Protein AF-A0A661CSQ8-F1 (afdb_monomer_lite)

pLDDT: mean 86.02, std 8.83, range [58.47, 96.38]

Radius of gyration: 11.96 Å; chains: 1; bounding box: 26×19×31 Å

Secondary structure (DSSP, 8-state):
--HHHHHHHTT--PPP----SHHHHHTSS-TTSS--EEETTEEEESS---HHHHHHHHTT-

Structure (mmCIF, N/CA/C/O backbone):
data_AF-A0A661CSQ8-F1
#
_entry.id   AF-A0A661CSQ8-F1
#
loop_
_atom_site.group_PDB
_atom_site.id
_atom_site.type_symbol
_atom_site.label_atom_id
_atom_site.label_alt_id
_atom_site.label_comp_id
_atom_site.label_asym_id
_atom_site.label_entity_id
_atom_site.label_seq_id
_atom_site.pdbx_PDB_ins_code
_atom_site.Cartn_x
_atom_site.Cartn_y
_atom_site.Cartn_z
_atom_site.occupancy
_atom_site.B_iso_or_equiv
_atom_site.auth_seq_id
_atom_site.auth_comp_id
_atom_site.auth_asym_id
_atom_site.auth_atom_id
_atom_site.pdbx_PDB_model_num
ATOM 1 N N . MET A 1 1 ? 5.181 2.855 8.041 1.00 74.62 1 MET A N 1
ATOM 2 C CA . MET A 1 1 ? 4.606 1.520 7.791 1.00 74.62 1 MET A CA 1
ATOM 3 C C . MET A 1 1 ? 4.101 1.482 6.363 1.00 74.62 1 MET A C 1
ATOM 5 O O . MET A 1 1 ? 3.514 2.475 5.940 1.00 74.62 1 MET A O 1
ATOM 9 N N . SER A 1 2 ? 4.385 0.421 5.606 1.00 88.44 2 SER A N 1
ATOM 10 C CA . SER A 1 2 ? 3.845 0.286 4.247 1.00 88.44 2 SER A CA 1
ATOM 11 C C . SER A 1 2 ? 2.359 -0.106 4.293 1.00 88.44 2 SER A C 1
ATOM 13 O O . SER A 1 2 ? 1.877 -0.592 5.316 1.00 88.44 2 SER A O 1
ATOM 15 N N . MET A 1 3 ? 1.615 0.072 3.195 1.00 90.06 3 MET A N 1
ATOM 16 C CA . MET A 1 3 ? 0.232 -0.434 3.121 1.00 90.06 3 MET A CA 1
ATOM 17 C C . MET A 1 3 ? 0.179 -1.965 3.228 1.00 90.06 3 MET A C 1
ATOM 19 O O . MET A 1 3 ? -0.777 -2.502 3.776 1.00 90.06 3 MET A O 1
ATOM 23 N N . VAL A 1 4 ? 1.221 -2.664 2.764 1.00 92.00 4 VAL A N 1
ATOM 24 C CA . VAL A 1 4 ? 1.348 -4.125 2.889 1.00 92.00 4 VAL A CA 1
ATOM 25 C C . VAL A 1 4 ? 1.447 -4.534 4.359 1.00 92.00 4 VAL A C 1
ATOM 27 O O . VAL A 1 4 ? 0.761 -5.459 4.784 1.00 92.00 4 VAL A O 1
ATOM 30 N N . ASP A 1 5 ? 2.256 -3.825 5.147 1.00 94.56 5 ASP A N 1
ATOM 31 C CA . ASP A 1 5 ? 2.376 -4.083 6.587 1.00 94.56 5 ASP A CA 1
ATOM 32 C C . ASP A 1 5 ? 1.058 -3.777 7.306 1.00 94.56 5 ASP A C 1
ATOM 34 O O . ASP A 1 5 ? 0.572 -4.600 8.074 1.00 94.56 5 ASP A O 1
ATOM 38 N N . THR A 1 6 ? 0.408 -2.659 6.964 1.00 94.69 6 THR A N 1
ATOM 39 C CA . THR A 1 6 ? -0.924 -2.328 7.488 1.00 94.69 6 THR A CA 1
ATOM 40 C C . THR A 1 6 ? -1.955 -3.408 7.170 1.00 94.69 6 THR A C 1
ATOM 42 O O . THR A 1 6 ? -2.728 -3.788 8.043 1.00 94.69 6 THR A O 1
ATOM 45 N N . ALA A 1 7 ? -1.965 -3.941 5.947 1.00 93.38 7 ALA A N 1
ATOM 46 C CA . ALA A 1 7 ? -2.869 -5.023 5.573 1.00 93.38 7 ALA A CA 1
ATOM 47 C C . ALA A 1 7 ? -2.629 -6.285 6.422 1.00 93.38 7 ALA A C 1
ATOM 49 O O . ALA A 1 7 ? -3.584 -6.904 6.889 1.00 93.38 7 ALA A O 1
ATOM 50 N N . ARG A 1 8 ? -1.362 -6.639 6.678 1.00 95.19 8 ARG A N 1
ATOM 51 C CA . ARG A 1 8 ? -0.999 -7.772 7.546 1.00 95.19 8 ARG A CA 1
ATOM 52 C C . ARG A 1 8 ? -1.440 -7.553 8.995 1.00 95.19 8 ARG A C 1
ATOM 54 O O . ARG A 1 8 ? -1.963 -8.482 9.614 1.00 95.19 8 ARG A O 1
ATOM 61 N N . ASP A 1 9 ? -1.298 -6.337 9.520 1.00 96.38 9 ASP A N 1
ATOM 62 C CA . ASP A 1 9 ? -1.785 -5.977 10.859 1.00 96.38 9 ASP A CA 1
ATOM 63 C C . ASP A 1 9 ? -3.311 -6.108 10.960 1.00 96.38 9 ASP A C 1
ATOM 65 O O . ASP A 1 9 ? -3.828 -6.620 11.955 1.00 96.38 9 ASP A O 1
ATOM 69 N N . MET A 1 10 ? -4.020 -5.761 9.881 1.00 93.94 10 MET A N 1
ATOM 70 C CA . MET A 1 10 ? -5.464 -5.969 9.709 1.00 93.94 10 MET A CA 1
ATOM 71 C C . MET A 1 10 ? -5.853 -7.437 9.444 1.00 93.94 10 MET A C 1
ATOM 73 O O . MET A 1 10 ? -7.009 -7.719 9.142 1.00 93.94 10 MET A O 1
ATOM 77 N N . LYS A 1 11 ? -4.913 -8.385 9.569 1.00 95.31 11 LYS A N 1
ATOM 78 C CA . LYS A 1 11 ? -5.106 -9.831 9.337 1.00 95.31 11 LYS A CA 1
ATOM 79 C C . LYS A 1 11 ? -5.517 -10.193 7.906 1.00 95.31 11 LYS A C 1
ATOM 81 O O . LYS A 1 11 ? -6.064 -11.268 7.673 1.00 95.31 11 LYS A O 1
ATOM 86 N N . LEU A 1 12 ? -5.202 -9.330 6.943 1.00 91.62 12 LEU A N 1
ATOM 87 C CA . LEU A 1 12 ? -5.335 -9.620 5.519 1.00 91.62 12 LEU A CA 1
ATOM 88 C C . LEU A 1 12 ? -4.075 -10.325 5.004 1.00 91.62 12 LEU A C 1
ATOM 90 O O . LEU A 1 12 ? -2.983 -10.167 5.554 1.00 91.62 12 LEU A O 1
ATOM 94 N N . ASN A 1 13 ? -4.218 -11.065 3.904 1.00 92.44 13 ASN A N 1
ATOM 95 C CA . ASN A 1 13 ? -3.102 -11.690 3.196 1.00 92.44 13 ASN A CA 1
ATOM 96 C C . ASN A 1 13 ? -2.839 -10.955 1.866 1.00 92.44 13 ASN A C 1
ATOM 98 O O . ASN A 1 13 ? -3.341 -11.391 0.827 1.00 92.44 13 ASN A O 1
ATOM 102 N N 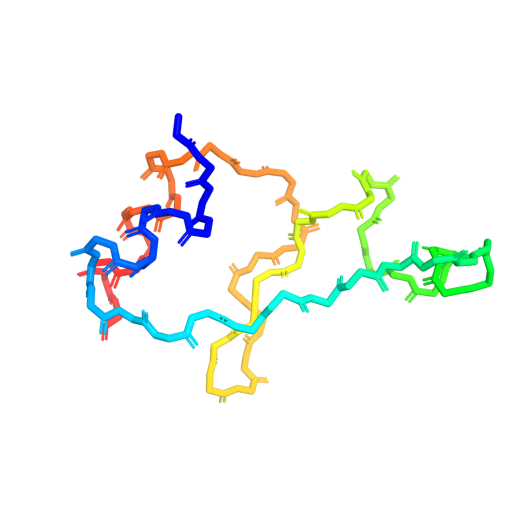. PRO A 1 14 ? -2.134 -9.805 1.878 1.00 91.62 14 PRO A N 1
ATOM 103 C CA . PRO A 1 14 ? -1.909 -9.019 0.670 1.00 91.62 14 PRO A CA 1
ATOM 104 C C . PRO A 1 14 ? -0.991 -9.758 -0.310 1.00 91.62 14 PRO A C 1
ATOM 106 O O . PRO A 1 14 ? 0.065 -10.264 0.072 1.00 91.62 14 PRO A O 1
ATOM 109 N N . ILE A 1 15 ? -1.360 -9.747 -1.590 1.00 91.62 15 ILE A N 1
ATOM 110 C CA . ILE A 1 15 ? -0.488 -10.178 -2.686 1.00 91.62 15 ILE A CA 1
ATOM 111 C C . ILE A 1 15 ? 0.227 -8.939 -3.220 1.00 91.62 15 ILE A C 1
ATOM 113 O O . ILE A 1 15 ? -0.418 -7.998 -3.682 1.00 91.62 15 ILE A O 1
ATOM 117 N N . VAL A 1 16 ? 1.557 -8.936 -3.149 1.00 89.44 16 VAL A N 1
ATOM 118 C CA . VAL A 1 16 ? 2.388 -7.873 -3.725 1.00 89.44 16 VAL A CA 1
ATOM 119 C C . VAL A 1 16 ? 2.811 -8.305 -5.122 1.00 89.44 16 VAL A C 1
ATOM 121 O O . VAL A 1 16 ? 3.344 -9.399 -5.297 1.00 89.44 16 VAL A O 1
ATOM 124 N N . VAL A 1 17 ? 2.542 -7.457 -6.112 1.00 86.44 17 VAL A N 1
ATOM 125 C CA . VAL A 1 17 ? 2.945 -7.678 -7.502 1.00 86.44 17 VAL A CA 1
ATOM 126 C C . VAL A 1 17 ? 4.011 -6.651 -7.853 1.00 86.44 17 VAL A C 1
ATOM 128 O O . VAL A 1 17 ? 3.702 -5.474 -8.038 1.00 86.44 17 VAL A O 1
ATOM 131 N N . ASP A 1 18 ? 5.256 -7.106 -7.947 1.00 84.88 18 ASP A N 1
ATOM 132 C CA . ASP A 1 18 ? 6.384 -6.265 -8.337 1.00 84.88 18 ASP A CA 1
ATOM 133 C C . ASP A 1 18 ? 6.477 -6.161 -9.865 1.00 84.88 18 ASP A C 1
ATOM 135 O O . ASP A 1 18 ? 6.515 -7.166 -10.582 1.00 84.88 18 ASP A O 1
ATOM 139 N N . LEU A 1 19 ? 6.518 -4.930 -10.379 1.00 85.31 19 LEU A N 1
ATOM 140 C CA . LEU A 1 19 ? 6.708 -4.659 -11.805 1.00 85.31 19 LEU A CA 1
ATOM 141 C C . LEU A 1 19 ? 8.205 -4.518 -12.086 1.00 85.31 19 LEU A C 1
ATOM 143 O O . LEU A 1 19 ? 8.794 -3.469 -11.844 1.00 85.31 19 LEU A O 1
ATOM 147 N N . ASN A 1 20 ? 8.818 -5.586 -12.593 1.00 87.75 20 ASN A N 1
ATOM 148 C CA . ASN A 1 20 ? 10.276 -5.680 -12.736 1.00 87.75 20 ASN A CA 1
ATOM 149 C C . ASN A 1 20 ? 10.818 -5.201 -14.095 1.00 87.75 20 ASN A C 1
ATOM 151 O O . ASN A 1 20 ? 12.029 -5.198 -14.306 1.00 87.75 20 ASN A O 1
ATOM 155 N N . ASP A 1 21 ? 9.947 -4.807 -15.025 1.00 88.75 21 ASP A N 1
ATOM 156 C CA . ASP A 1 21 ? 10.331 -4.382 -16.371 1.00 88.75 21 ASP A CA 1
ATOM 157 C C . ASP A 1 21 ? 9.515 -3.170 -16.858 1.00 88.75 21 ASP A C 1
ATOM 159 O O . ASP A 1 21 ? 8.422 -2.870 -16.363 1.00 88.75 21 ASP A O 1
ATOM 163 N N . HIS A 1 22 ? 10.060 -2.457 -17.848 1.00 87.56 22 HIS A N 1
ATOM 164 C CA . HIS A 1 22 ? 9.465 -1.223 -18.364 1.00 87.56 22 HIS A CA 1
ATOM 165 C C . HIS A 1 22 ? 8.145 -1.441 -19.120 1.00 87.56 22 HIS A C 1
ATOM 167 O O . HIS A 1 22 ? 7.318 -0.530 -19.155 1.00 87.56 22 HIS A O 1
ATOM 173 N N . GLU A 1 23 ? 7.923 -2.608 -19.732 1.00 89.31 23 GLU A N 1
ATOM 174 C CA . GLU A 1 23 ? 6.677 -2.915 -20.449 1.00 89.31 23 GLU A CA 1
ATOM 175 C C . GLU A 1 23 ? 5.530 -3.183 -19.472 1.00 89.31 23 GLU A C 1
ATOM 177 O O . GLU A 1 23 ? 4.395 -2.750 -19.683 1.00 89.31 23 GLU A O 1
ATOM 182 N N . SER A 1 24 ? 5.818 -3.883 -18.380 1.00 85.50 24 SER A N 1
ATOM 183 C CA . SER A 1 24 ? 4.898 -4.138 -17.277 1.00 85.50 24 SER A CA 1
ATOM 184 C C . SER A 1 24 ? 4.559 -2.842 -16.540 1.00 85.50 24 SER A C 1
ATOM 186 O O . SER A 1 24 ? 3.387 -2.588 -16.267 1.00 85.50 24 SER A O 1
ATOM 188 N N . ALA A 1 25 ? 5.547 -1.969 -16.316 1.00 82.56 25 ALA A N 1
ATOM 189 C CA . ALA A 1 25 ? 5.313 -0.632 -15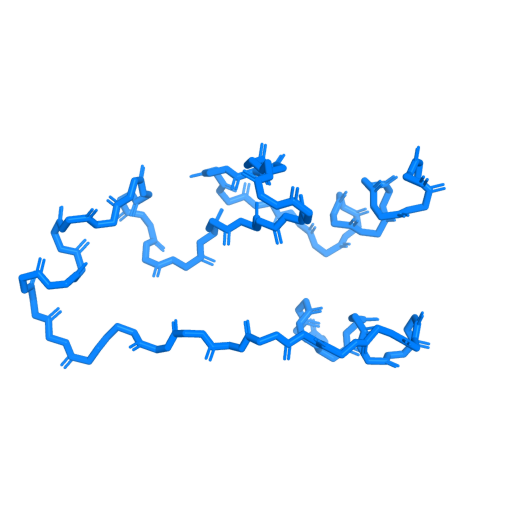.771 1.00 82.56 25 ALA A CA 1
ATOM 190 C C . ALA A 1 25 ? 4.423 0.226 -16.690 1.00 82.56 25 ALA A C 1
ATOM 192 O O . ALA A 1 25 ? 3.474 0.848 -16.220 1.00 82.56 25 ALA A O 1
ATOM 193 N N . ARG A 1 26 ? 4.672 0.222 -18.009 1.00 83.69 26 ARG A N 1
ATOM 194 C CA . ARG A 1 26 ? 3.893 1.002 -18.992 1.00 83.69 26 ARG A CA 1
ATOM 195 C C . ARG A 1 26 ? 2.439 0.544 -19.117 1.00 83.69 26 ARG A C 1
ATOM 197 O O . ARG A 1 26 ? 1.569 1.360 -19.397 1.00 83.69 26 ARG A O 1
ATOM 204 N N . ARG A 1 27 ? 2.178 -0.752 -18.933 1.00 82.31 27 ARG A N 1
ATOM 205 C CA . ARG A 1 27 ? 0.825 -1.334 -18.956 1.00 82.31 27 ARG A CA 1
ATOM 206 C C . ARG A 1 27 ? 0.074 -1.176 -17.633 1.00 82.31 27 ARG A C 1
ATOM 208 O O . ARG A 1 27 ? -1.093 -1.556 -17.559 1.00 82.31 27 ARG A O 1
ATOM 215 N N . ASN A 1 28 ? 0.710 -0.638 -16.593 1.00 77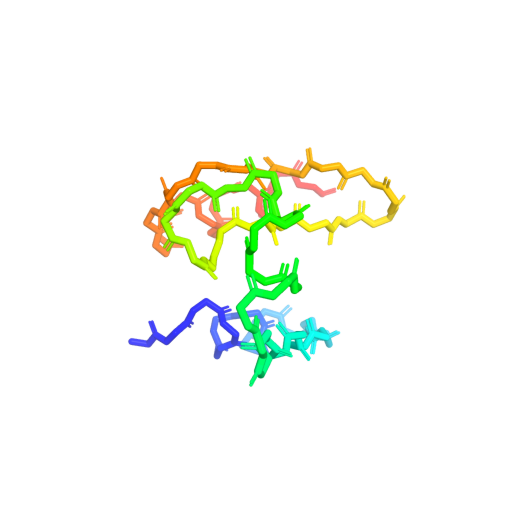.81 28 ASN A N 1
ATOM 216 C CA . ASN A 1 28 ? 0.044 -0.385 -15.324 1.00 77.81 28 ASN A CA 1
ATOM 217 C C . ASN A 1 28 ? -0.986 0.754 -15.475 1.00 77.81 28 ASN A C 1
ATOM 219 O O . ASN A 1 28 ? -0.675 1.776 -16.087 1.00 77.81 28 ASN A O 1
ATOM 223 N N . PRO A 1 29 ? -2.193 0.633 -14.889 1.00 73.19 29 PRO A N 1
ATOM 224 C CA . PRO A 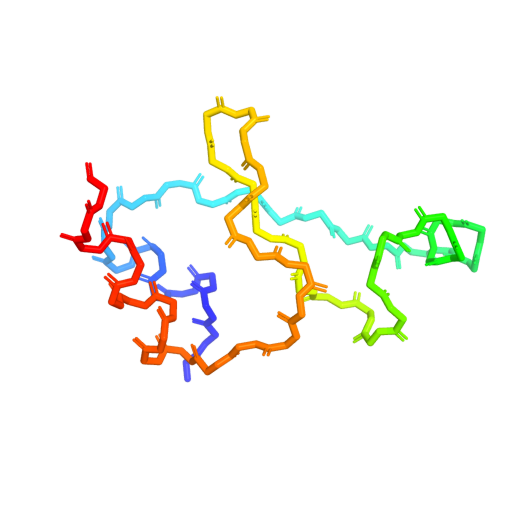1 29 ? -3.207 1.690 -14.944 1.00 73.19 29 PRO A CA 1
ATOM 225 C C . PRO A 1 29 ? -2.808 2.971 -14.189 1.00 73.19 29 PRO A C 1
ATOM 227 O O . PRO A 1 29 ? -3.500 3.982 -14.290 1.00 73.19 29 PRO A O 1
ATOM 230 N N . SER A 1 30 ? -1.718 2.942 -13.417 1.00 72.12 30 SER A N 1
ATOM 231 C CA . SER A 1 30 ? -1.214 4.060 -12.629 1.00 72.12 30 SER A CA 1
ATOM 232 C C . SER A 1 30 ? 0.163 4.520 -13.134 1.00 72.12 30 SER A C 1
ATOM 234 O O . SER A 1 30 ? 1.120 3.744 -13.103 1.00 72.12 30 SER A O 1
ATOM 236 N N . PRO A 1 31 ? 0.328 5.801 -13.515 1.00 65.69 31 PRO A N 1
ATOM 237 C CA . PRO A 1 31 ? 1.611 6.335 -13.983 1.00 65.69 31 PRO A CA 1
ATOM 238 C C . PRO A 1 31 ? 2.632 6.545 -12.850 1.00 65.69 31 PRO A C 1
ATOM 240 O O . PRO A 1 31 ? 3.789 6.859 -13.114 1.00 65.69 31 PRO A O 1
ATOM 243 N N . PHE A 1 32 ? 2.219 6.373 -11.589 1.00 66.81 32 PHE A N 1
ATOM 244 C CA . PHE A 1 32 ? 3.046 6.585 -10.394 1.00 66.81 32 PHE A CA 1
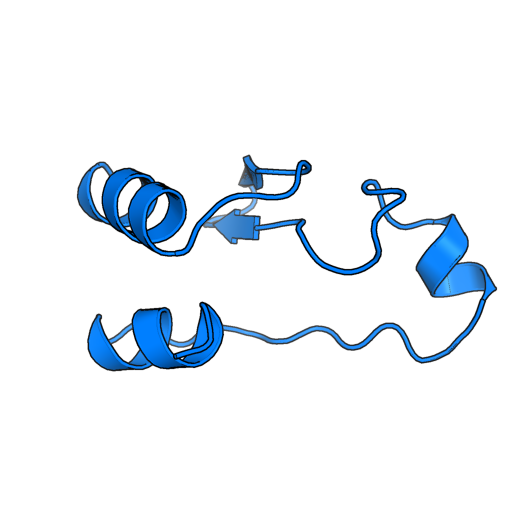ATOM 245 C C . PHE A 1 32 ? 3.583 5.279 -9.787 1.00 66.81 32 PHE A C 1
ATOM 247 O O . PHE A 1 32 ? 4.028 5.257 -8.642 1.00 66.81 32 PHE A O 1
ATOM 254 N N . GLY A 1 33 ? 3.541 4.186 -10.551 1.00 58.47 33 GLY A N 1
ATOM 255 C CA . GLY A 1 33 ? 4.336 2.989 -10.295 1.00 58.47 33 GLY A CA 1
ATOM 256 C C . GLY A 1 33 ? 3.766 1.966 -9.314 1.00 58.47 33 GLY A C 1
ATOM 257 O O . GLY A 1 33 ? 4.137 0.802 -9.433 1.00 58.47 33 GLY A O 1
ATOM 258 N N . THR A 1 34 ? 2.899 2.301 -8.348 1.00 60.50 34 THR A N 1
ATOM 259 C CA . THR A 1 34 ? 2.513 1.296 -7.323 1.00 60.50 34 THR A CA 1
ATOM 260 C C . THR A 1 34 ? 1.248 1.637 -6.519 1.00 60.50 34 THR A C 1
ATOM 262 O O . THR A 1 34 ? 1.275 1.616 -5.293 1.00 60.50 34 THR A O 1
ATOM 265 N N . PHE A 1 35 ? 0.115 1.972 -7.150 1.00 64.75 35 PHE A N 1
ATOM 266 C CA . PHE A 1 35 ? -1.111 2.292 -6.382 1.00 64.75 35 PHE A CA 1
ATOM 267 C C . PHE A 1 35 ? -2.403 1.730 -6.979 1.00 64.75 35 PHE A C 1
ATOM 269 O O . PHE A 1 35 ? -3.460 2.350 -6.875 1.00 64.75 35 PHE A O 1
ATOM 276 N N . ALA A 1 36 ? -2.319 0.552 -7.600 1.00 72.88 36 ALA A N 1
ATOM 277 C CA . ALA A 1 36 ? -3.501 -0.230 -7.934 1.00 72.88 36 ALA A CA 1
ATOM 278 C C . ALA A 1 36 ? -3.818 -1.175 -6.767 1.00 72.88 36 ALA A C 1
ATOM 280 O O . ALA A 1 36 ? -3.068 -2.115 -6.514 1.00 72.88 36 ALA A O 1
ATOM 281 N N . ILE A 1 37 ? -4.906 -0.914 -6.044 1.00 84.38 37 ILE A N 1
ATOM 282 C CA . ILE A 1 37 ? -5.425 -1.827 -5.019 1.00 84.38 37 ILE A CA 1
ATOM 283 C C . ILE A 1 37 ? -6.622 -2.545 -5.619 1.00 84.38 37 ILE A C 1
ATOM 285 O O . ILE A 1 37 ? -7.573 -1.897 -6.054 1.00 84.38 37 ILE A O 1
ATOM 289 N N . ILE A 1 38 ? -6.564 -3.874 -5.633 1.00 86.31 38 ILE A N 1
ATOM 290 C CA . ILE A 1 38 ? -7.638 -4.736 -6.120 1.00 86.31 38 ILE A CA 1
ATOM 291 C C . ILE A 1 38 ? -8.121 -5.596 -4.956 1.00 86.31 38 ILE A C 1
ATOM 293 O O . ILE A 1 38 ? -7.306 -6.178 -4.239 1.00 86.31 38 ILE A O 1
ATOM 297 N N . TYR A 1 39 ? -9.435 -5.691 -4.781 1.00 86.88 39 TYR A N 1
ATOM 298 C CA . TYR A 1 39 ? -10.062 -6.540 -3.772 1.00 86.88 39 TYR A CA 1
ATOM 299 C C . TYR A 1 39 ? -11.278 -7.239 -4.375 1.00 86.88 39 TYR A C 1
ATOM 301 O O . TYR A 1 39 ? -12.101 -6.596 -5.014 1.00 86.88 39 TYR A O 1
ATOM 309 N N . ASN A 1 40 ? -11.364 -8.565 -4.230 1.00 87.31 40 ASN A N 1
ATOM 310 C CA . ASN A 1 40 ? -12.436 -9.394 -4.805 1.00 87.31 40 ASN A CA 1
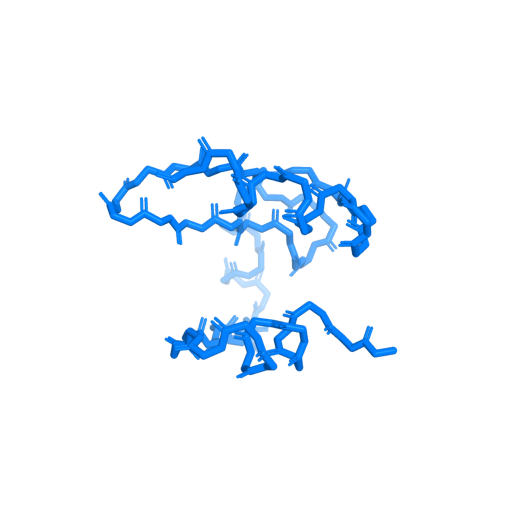ATOM 311 C C . ASN A 1 40 ? -12.712 -9.150 -6.306 1.00 87.31 40 ASN A C 1
ATOM 313 O O . ASN A 1 40 ? -13.842 -9.258 -6.765 1.00 87.31 40 ASN A O 1
ATOM 317 N N . GLY A 1 41 ? -11.665 -8.845 -7.081 1.00 87.00 41 GLY A N 1
ATOM 318 C CA . GLY A 1 41 ? -11.769 -8.577 -8.520 1.00 87.00 41 GLY A CA 1
ATOM 319 C C . GLY A 1 41 ? -12.142 -7.135 -8.885 1.00 87.00 41 GLY A C 1
ATOM 320 O O . GLY A 1 41 ? -12.144 -6.805 -10.068 1.00 87.00 41 GLY A O 1
ATOM 321 N N . GLU A 1 42 ? -12.386 -6.264 -7.904 1.00 87.31 42 GLU A N 1
ATOM 322 C CA . GLU A 1 42 ? -12.719 -4.854 -8.117 1.00 87.31 42 GLU A CA 1
ATOM 323 C C . GLU A 1 42 ? -11.529 -3.931 -7.834 1.00 87.31 42 GLU A C 1
ATOM 325 O O . GLU A 1 42 ? -10.742 -4.157 -6.912 1.00 87.31 42 GLU A O 1
ATOM 330 N N . ILE A 1 43 ? -11.397 -2.859 -8.623 1.00 86.19 43 ILE A N 1
ATOM 331 C CA . ILE A 1 43 ? -10.377 -1.824 -8.417 1.00 86.19 43 ILE A CA 1
ATOM 332 C C . ILE A 1 43 ? -10.856 -0.879 -7.309 1.00 86.19 43 ILE A C 1
ATOM 334 O O . ILE A 1 43 ? -11.765 -0.082 -7.523 1.00 86.19 43 ILE A O 1
ATOM 338 N N . LEU A 1 44 ? -10.198 -0.912 -6.150 1.00 87.12 44 LEU A N 1
ATOM 339 C CA . LEU A 1 44 ? -10.482 -0.010 -5.028 1.00 87.12 44 LEU A CA 1
ATOM 340 C C . LEU A 1 44 ? -9.816 1.361 -5.189 1.00 87.12 44 LEU A C 1
ATOM 342 O O . LEU A 1 44 ? -10.359 2.386 -4.783 1.00 87.12 44 LEU A O 1
ATOM 346 N N . SER A 1 45 ? -8.610 1.387 -5.756 1.00 86.69 45 SER A N 1
ATOM 347 C CA . SER A 1 45 ? -7.886 2.619 -6.077 1.00 86.69 45 SER A CA 1
ATOM 348 C C . SER A 1 45 ? -6.892 2.366 -7.200 1.00 86.69 45 SER A C 1
ATOM 350 O O . SER A 1 45 ? -6.327 1.282 -7.289 1.00 86.69 45 SER A O 1
ATOM 352 N N . HIS A 1 46 ? -6.681 3.374 -8.040 1.00 83.44 46 HIS A N 1
ATOM 353 C CA . HIS A 1 46 ? -5.689 3.416 -9.125 1.00 83.44 46 HIS A CA 1
ATOM 354 C C . HIS A 1 46 ? -4.850 4.711 -9.082 1.00 83.44 46 HIS A C 1
ATOM 356 O O . HIS A 1 46 ? -3.960 4.936 -9.908 1.00 83.44 46 HIS A O 1
ATOM 362 N N . HIS A 1 47 ? -5.106 5.553 -8.078 1.00 82.50 47 HIS A N 1
ATOM 363 C CA . HIS A 1 47 ? -4.345 6.756 -7.770 1.00 82.50 47 HIS A CA 1
ATOM 364 C C . HIS A 1 47 ? -3.553 6.559 -6.472 1.00 82.50 47 HIS A C 1
ATOM 366 O O . HIS A 1 47 ? -3.971 5.765 -5.622 1.00 82.50 47 HIS A O 1
ATOM 372 N N . PRO A 1 48 ? -2.444 7.298 -6.283 1.00 83.56 48 PRO A N 1
ATOM 373 C CA . PRO A 1 48 ? -1.752 7.340 -5.004 1.00 83.56 48 PRO A CA 1
ATOM 374 C C . PRO A 1 48 ? -2.702 7.695 -3.860 1.00 83.56 48 PRO A C 1
ATOM 376 O O . PRO A 1 48 ? -3.443 8.676 -3.934 1.00 83.56 48 PRO A O 1
ATOM 379 N N . ILE A 1 49 ? -2.664 6.904 -2.789 1.00 88.31 49 ILE A N 1
ATOM 380 C CA . ILE A 1 49 ? -3.432 7.152 -1.567 1.00 88.31 49 ILE A CA 1
ATOM 381 C C . ILE A 1 49 ? -2.523 7.099 -0.344 1.00 88.31 49 ILE A C 1
ATOM 383 O O . ILE A 1 49 ? -1.473 6.461 -0.352 1.00 88.31 49 ILE A O 1
ATOM 387 N N . SER A 1 50 ? -2.933 7.768 0.731 1.00 90.56 50 SER A N 1
ATOM 388 C CA . SER A 1 50 ? -2.257 7.653 2.021 1.00 90.56 50 SER A CA 1
ATOM 389 C C . SER A 1 50 ? -2.610 6.335 2.716 1.00 90.56 50 SER A C 1
ATOM 391 O O . SER A 1 50 ? -3.663 5.746 2.464 1.00 90.56 50 SER A O 1
ATOM 393 N N . ASN A 1 51 ? -1.772 5.907 3.665 1.00 91.75 51 ASN A N 1
ATOM 394 C CA . ASN A 1 51 ? -2.061 4.735 4.496 1.00 91.75 51 ASN A CA 1
ATOM 395 C C . ASN A 1 51 ? -3.370 4.896 5.296 1.00 91.75 51 ASN A C 1
ATOM 397 O O . ASN A 1 51 ? -4.122 3.944 5.456 1.00 91.75 51 ASN A O 1
ATOM 401 N N . THR A 1 52 ? -3.685 6.117 5.738 1.00 94.31 52 THR A N 1
ATOM 402 C CA . THR A 1 52 ? -4.961 6.425 6.403 1.00 94.31 52 THR A CA 1
ATOM 403 C C . THR A 1 52 ? -6.149 6.228 5.463 1.00 94.31 52 THR A C 1
ATOM 405 O O . THR A 1 52 ? -7.158 5.651 5.856 1.00 94.31 52 THR A O 1
ATOM 408 N N . ARG A 1 53 ? -6.045 6.667 4.199 1.00 93.06 53 ARG A N 1
ATOM 409 C CA . ARG A 1 53 ? -7.112 6.443 3.213 1.00 93.06 53 ARG A CA 1
ATOM 410 C C . ARG A 1 53 ? -7.273 4.958 2.901 1.00 93.06 53 ARG A C 1
ATOM 412 O O . ARG A 1 53 ? -8.408 4.508 2.793 1.00 93.06 53 ARG A O 1
ATOM 419 N N . PHE A 1 54 ? -6.170 4.217 2.807 1.00 92.69 54 PHE A N 1
ATOM 420 C CA . PHE A 1 54 ? -6.190 2.761 2.692 1.00 92.69 54 PHE A CA 1
ATOM 421 C C . PHE A 1 54 ? -6.972 2.119 3.848 1.00 92.69 54 PHE A C 1
ATOM 423 O O . PHE A 1 54 ? -7.950 1.426 3.595 1.00 92.69 54 PHE A O 1
ATOM 430 N N . GLN A 1 55 ? -6.625 2.429 5.102 1.00 94.19 55 GLN A N 1
ATOM 431 C CA . GLN A 1 55 ? -7.329 1.911 6.285 1.00 94.19 55 GLN A CA 1
ATOM 432 C C . GLN A 1 55 ? -8.828 2.233 6.262 1.00 94.19 55 GLN A C 1
ATOM 434 O O . GLN A 1 55 ? -9.646 1.358 6.520 1.00 94.19 55 GLN A O 1
ATOM 439 N N . ASN A 1 56 ? -9.197 3.468 5.910 1.00 94.94 56 ASN A N 1
ATOM 440 C CA . ASN A 1 56 ? -10.600 3.878 5.835 1.00 94.94 56 ASN A CA 1
ATOM 441 C C . ASN A 1 56 ? -11.385 3.107 4.769 1.00 94.94 56 ASN A C 1
ATOM 443 O O . ASN A 1 56 ? -12.533 2.760 5.016 1.00 94.94 56 ASN A O 1
ATOM 447 N N . ILE A 1 57 ? -10.783 2.846 3.602 1.00 92.94 57 ILE A N 1
ATOM 448 C CA . ILE A 1 57 ? -11.408 2.023 2.557 1.00 92.94 57 ILE A CA 1
ATOM 449 C C . ILE A 1 57 ? -11.598 0.601 3.082 1.00 92.94 57 ILE A C 1
ATOM 451 O O . ILE A 1 57 ? -12.709 0.093 3.037 1.00 92.94 57 ILE A O 1
ATOM 455 N N . MET A 1 58 ? -10.544 -0.013 3.628 1.00 92.12 58 MET A N 1
ATOM 456 C CA . MET A 1 58 ? -10.602 -1.401 4.091 1.00 92.12 58 MET A CA 1
ATOM 457 C C . MET A 1 58 ? -11.576 -1.611 5.256 1.00 92.12 58 MET A C 1
ATOM 459 O O . MET A 1 58 ? -12.196 -2.659 5.326 1.00 92.12 58 MET A O 1
ATOM 463 N N . ASN A 1 59 ? -11.739 -0.629 6.148 1.00 93.31 59 ASN A N 1
ATOM 464 C CA . ASN A 1 59 ? -12.711 -0.691 7.247 1.00 93.31 59 ASN A CA 1
ATOM 465 C C . ASN A 1 59 ? -14.169 -0.491 6.795 1.00 93.31 59 ASN A C 1
ATOM 467 O O . ASN A 1 59 ? -15.080 -0.716 7.588 1.00 93.31 59 ASN A O 1
ATOM 471 N N . ALA A 1 60 ? -14.388 0.009 5.576 1.00 92.44 60 ALA A N 1
ATOM 472 C CA . ALA A 1 60 ? -15.715 0.228 5.007 1.00 92.44 60 ALA A CA 1
ATOM 473 C C . ALA A 1 60 ? -16.187 -0.929 4.104 1.00 92.44 60 ALA A C 1
ATOM 475 O O . ALA A 1 60 ? -17.321 -0.879 3.627 1.00 92.44 60 ALA A O 1
ATOM 476 N N . LEU A 1 61 ? -15.320 -1.920 3.857 1.00 86.44 61 LEU A N 1
ATOM 477 C CA . LEU A 1 61 ? -15.615 -3.170 3.146 1.00 86.44 61 LEU A CA 1
ATOM 478 C C . LEU A 1 61 ? -16.102 -4.241 4.127 1.00 86.44 61 LEU A C 1
ATOM 480 O O . LEU A 1 61 ? -16.998 -5.013 3.724 1.00 86.44 61 LEU A O 1
#

Sequence (61 aa):
MSMVDTARDMKLNPIVVDLNDHESARRNPSPFGTFAIIYNGEILSHHPISNTRFQNIMNAL

Foldseek 3Di:
DDLCVVCVVVVHDDDDDADPDPVSQVPQLEVVRGWFDDDPNDTPDRYDDDSVVSVVSVVVD